Protein AF-A0A5R8P4Y9-F1 (afdb_monomer_lite)

Secondary structure (DSSP, 8-state):
--HHHHHHHHHHHHHHHHHHHHHHHHHHSSPPHHHHHHHHHS-HHHHHHHHHHHTT-SSHHHHHT-HHHHHHHHHHHHHHHHHHHHHHHSSPPHHHHHHHHH--HHHHHHHHHHHHH-SSHHHHH-

Radius of gyration: 21.17 Å; chains: 1; bounding box: 45×32×54 Å

Organism: NCBI:txid135487

Sequence (126 aa):
MTTAQRLMAKGYAEGLCEVLLEQLEIRFGELPSGVVAAARAADPAQQRVWARRAVWAWTLGDVFSWSGWDEGEMRGARSALTGLLKTRFGELPIEFESMVQAADSDQLRMWGRRILTESTIEDVFA

pLDDT: mean 86.56, std 9.09, range [45.69, 96.06]

Structure (mmCIF, N/CA/C/O backbone):
data_AF-A0A5R8P4Y9-F1
#
_entry.id   AF-A0A5R8P4Y9-F1
#
loop_
_atom_site.group_PDB
_atom_site.id
_atom_site.type_symbol
_atom_site.label_atom_id
_atom_site.label_alt_id
_atom_site.label_comp_id
_atom_site.label_asym_id
_atom_site.label_entity_id
_atom_site.label_seq_id
_atom_site.pdbx_PDB_ins_code
_atom_site.Cartn_x
_atom_site.Cartn_y
_atom_site.Cartn_z
_atom_site.occupancy
_atom_site.B_iso_or_equiv
_atom_site.auth_seq_id
_atom_site.auth_comp_id
_atom_site.auth_asym_id
_atom_site.auth_atom_id
_atom_site.pdbx_PDB_model_num
ATOM 1 N N . MET A 1 1 ? 26.344 18.540 -21.634 1.00 63.03 1 MET A N 1
ATOM 2 C CA . MET A 1 1 ? 25.629 17.399 -22.245 1.00 63.03 1 MET A CA 1
ATOM 3 C C . MET A 1 1 ? 24.998 17.868 -23.545 1.00 63.03 1 MET A C 1
ATOM 5 O O . MET A 1 1 ? 24.314 18.884 -23.523 1.00 63.03 1 MET A O 1
ATOM 9 N N . THR A 1 2 ? 25.280 17.206 -24.665 1.00 90.06 2 THR A N 1
ATOM 10 C CA . THR A 1 2 ? 24.783 17.593 -25.997 1.00 90.06 2 THR A CA 1
ATOM 11 C C . THR A 1 2 ? 23.375 17.039 -26.254 1.00 90.06 2 THR A C 1
ATOM 13 O O . THR A 1 2 ? 22.935 16.098 -25.591 1.00 90.06 2 THR A O 1
ATOM 16 N N . THR A 1 3 ? 22.650 17.596 -27.229 1.00 85.69 3 THR A N 1
ATOM 17 C CA . THR A 1 3 ? 21.310 17.119 -27.630 1.00 85.69 3 THR A CA 1
ATOM 18 C C . THR A 1 3 ? 21.312 15.636 -28.024 1.00 85.69 3 THR A C 1
ATOM 20 O O . THR A 1 3 ? 20.403 14.900 -27.651 1.00 85.69 3 THR A O 1
ATOM 23 N N . ALA A 1 4 ? 22.372 15.166 -28.690 1.00 82.19 4 ALA A N 1
ATOM 24 C CA . ALA A 1 4 ? 22.540 13.757 -29.047 1.00 82.19 4 ALA A CA 1
ATOM 25 C C . ALA A 1 4 ? 22.671 12.844 -27.811 1.00 82.19 4 ALA A C 1
ATOM 27 O O . ALA A 1 4 ? 22.043 11.790 -27.752 1.00 82.19 4 ALA A O 1
ATOM 28 N N . GLN A 1 5 ? 23.412 13.278 -26.783 1.00 82.19 5 GLN A N 1
ATOM 29 C CA . GLN A 1 5 ? 23.547 12.528 -25.527 1.00 82.19 5 GLN A CA 1
ATOM 30 C C . GLN A 1 5 ? 22.209 12.403 -24.781 1.00 82.19 5 GLN A C 1
ATOM 32 O O . GLN A 1 5 ? 21.928 11.356 -24.204 1.00 82.19 5 GLN A O 1
ATOM 37 N N . ARG A 1 6 ? 21.356 13.438 -24.832 1.00 77.44 6 ARG A N 1
ATOM 38 C CA . ARG A 1 6 ? 19.993 13.389 -24.268 1.00 77.44 6 ARG A CA 1
ATOM 39 C C . ARG A 1 6 ? 19.113 12.352 -24.964 1.00 77.44 6 ARG A C 1
ATOM 41 O O . ARG A 1 6 ? 18.427 11.595 -24.286 1.00 77.44 6 ARG A O 1
ATOM 48 N N . LEU A 1 7 ? 19.144 12.311 -26.295 1.00 78.62 7 LEU A N 1
ATOM 49 C CA . LEU A 1 7 ? 18.334 11.374 -27.079 1.00 78.62 7 LEU A CA 1
ATOM 50 C C . LEU A 1 7 ? 18.769 9.919 -26.866 1.00 78.62 7 LEU A C 1
ATOM 52 O O . LEU A 1 7 ? 17.919 9.058 -26.663 1.00 78.62 7 LEU A O 1
ATOM 56 N N . MET A 1 8 ? 20.078 9.651 -26.826 1.00 81.56 8 MET A N 1
ATOM 57 C CA . MET A 1 8 ? 20.598 8.307 -26.546 1.00 81.56 8 MET A CA 1
ATOM 58 C C . MET A 1 8 ? 20.245 7.827 -25.135 1.00 81.56 8 MET A C 1
ATOM 60 O O . MET A 1 8 ? 19.820 6.688 -24.965 1.00 81.56 8 MET A O 1
ATOM 64 N N . ALA A 1 9 ? 20.373 8.694 -24.126 1.00 76.75 9 ALA A N 1
ATOM 65 C CA . ALA A 1 9 ? 19.996 8.353 -22.755 1.00 76.75 9 ALA A CA 1
ATOM 66 C C . ALA A 1 9 ? 18.496 8.038 -22.630 1.00 76.75 9 ALA A C 1
ATOM 68 O O . ALA A 1 9 ? 18.119 7.120 -21.905 1.00 76.75 9 ALA A O 1
ATOM 69 N N . LYS A 1 10 ? 17.649 8.765 -23.371 1.00 80.44 10 LYS A N 1
ATOM 70 C CA . LYS A 1 10 ? 16.205 8.529 -23.412 1.00 80.44 10 LYS A CA 1
ATOM 71 C C . LYS A 1 10 ? 15.860 7.186 -24.064 1.00 80.44 10 LYS A C 1
ATOM 73 O O . LYS A 1 10 ? 15.162 6.394 -23.444 1.00 80.44 10 LYS A O 1
ATOM 78 N N . GLY A 1 11 ? 16.409 6.897 -25.246 1.00 83.94 11 GLY A N 1
ATOM 79 C CA . GLY A 1 11 ? 16.177 5.612 -25.919 1.00 83.94 11 GLY A CA 1
ATOM 80 C C . GLY A 1 11 ? 16.688 4.417 -25.107 1.00 83.94 11 GLY A C 1
ATOM 81 O O . GLY A 1 11 ? 16.073 3.356 -25.095 1.00 83.94 11 GLY A O 1
ATOM 82 N N . TYR A 1 12 ? 17.775 4.610 -24.355 1.00 82.94 12 TYR A N 1
ATOM 83 C CA . TYR A 1 12 ? 18.277 3.603 -23.427 1.00 82.94 12 TYR A CA 1
ATOM 84 C C . TYR A 1 12 ? 17.307 3.320 -22.264 1.00 82.94 12 TYR A C 1
ATOM 86 O O . TYR A 1 12 ? 17.087 2.161 -21.918 1.00 82.94 12 TYR A O 1
ATOM 94 N N . ALA A 1 13 ? 16.722 4.366 -21.670 1.00 80.31 13 ALA A N 1
ATOM 95 C CA . ALA A 1 13 ? 15.728 4.240 -20.603 1.00 80.31 13 ALA A CA 1
ATOM 96 C C . ALA A 1 13 ? 14.424 3.587 -21.089 1.00 80.31 13 ALA A C 1
ATOM 98 O O . ALA A 1 13 ? 13.867 2.736 -20.401 1.00 80.31 13 ALA A O 1
ATOM 99 N N . GLU A 1 14 ? 13.953 3.959 -22.281 1.00 87.31 14 GLU A N 1
ATOM 100 C CA . GLU A 1 14 ? 12.743 3.389 -22.884 1.00 87.31 14 GLU A CA 1
ATOM 101 C C . GLU A 1 14 ? 12.923 1.892 -23.171 1.00 87.31 14 GLU A C 1
ATOM 103 O O . GLU A 1 14 ? 12.107 1.089 -22.723 1.00 87.31 14 GLU A O 1
ATOM 108 N N . GLY A 1 15 ? 14.038 1.497 -23.798 1.00 88.75 15 GLY A N 1
ATOM 109 C CA . GLY A 1 15 ? 14.307 0.085 -24.089 1.00 88.75 15 GLY A CA 1
ATOM 110 C C . GLY A 1 15 ? 14.463 -0.781 -22.834 1.00 88.75 15 GLY A C 1
ATOM 111 O O . GLY A 1 15 ? 13.996 -1.916 -22.800 1.00 88.75 15 GLY A O 1
ATOM 112 N N . LEU A 1 16 ? 15.077 -0.256 -21.768 1.00 90.00 16 LEU A N 1
ATOM 113 C CA . LEU A 1 16 ? 15.137 -0.966 -20.485 1.00 90.00 16 LEU A CA 1
ATOM 114 C C . LEU A 1 16 ? 13.760 -1.118 -19.832 1.00 90.00 16 LEU A C 1
ATOM 116 O O . LEU A 1 16 ? 13.485 -2.162 -19.241 1.00 90.00 16 LEU A O 1
ATOM 120 N N . CYS A 1 17 ? 12.920 -0.085 -19.913 1.00 91.81 17 CYS A N 1
ATOM 121 C CA . CYS A 1 17 ? 11.569 -0.109 -19.367 1.00 91.81 17 CYS A CA 1
ATOM 122 C C . CYS A 1 17 ? 10.707 -1.166 -20.065 1.00 91.81 17 CYS A C 1
ATOM 124 O O . CYS A 1 17 ? 10.050 -1.952 -19.386 1.00 91.81 17 CYS A O 1
ATOM 126 N N . GLU A 1 18 ? 10.749 -1.220 -21.399 1.00 94.44 18 GLU A N 1
ATOM 127 C CA . GLU A 1 18 ? 10.006 -2.214 -22.181 1.00 94.44 18 GLU A CA 1
ATOM 128 C C . GLU A 1 18 ? 10.427 -3.641 -21.826 1.00 94.44 18 GLU A C 1
ATOM 130 O O . GLU A 1 18 ? 9.577 -4.455 -21.474 1.00 94.44 18 GLU A O 1
ATOM 135 N N . VAL A 1 19 ? 11.735 -3.917 -21.807 1.00 94.44 19 VAL A N 1
ATOM 136 C CA . VAL A 1 19 ? 12.256 -5.248 -21.454 1.00 94.44 19 VAL A CA 1
ATOM 137 C C . VAL A 1 19 ? 11.884 -5.638 -20.024 1.00 94.44 19 VAL A C 1
ATOM 139 O O . VAL A 1 19 ? 11.562 -6.795 -19.760 1.00 94.44 19 VAL A O 1
ATOM 142 N N . LEU A 1 20 ? 11.920 -4.691 -19.082 1.00 94.25 20 LEU A N 1
ATOM 143 C CA . LEU A 1 20 ? 11.483 -4.950 -17.713 1.00 94.25 20 LEU A CA 1
ATOM 144 C C . LEU A 1 20 ? 9.994 -5.315 -17.669 1.00 94.25 20 LEU A C 1
ATOM 146 O O . LEU A 1 20 ? 9.640 -6.292 -17.019 1.00 94.25 20 LEU A O 1
ATOM 150 N N . LEU A 1 21 ? 9.129 -4.549 -18.337 1.00 95.25 21 LEU A N 1
ATOM 151 C CA . LEU A 1 21 ? 7.688 -4.810 -18.345 1.00 95.25 21 LEU A CA 1
ATOM 152 C C . LEU A 1 21 ? 7.365 -6.171 -18.958 1.00 95.25 21 LEU A C 1
ATOM 154 O O . LEU A 1 21 ? 6.615 -6.932 -18.356 1.00 95.25 21 LEU A O 1
ATOM 158 N N . GLU A 1 22 ? 7.996 -6.511 -20.079 1.00 95.38 22 GLU A N 1
ATOM 159 C CA . GLU A 1 22 ? 7.832 -7.815 -20.721 1.00 95.38 22 GLU A CA 1
ATOM 160 C C . GLU A 1 22 ? 8.250 -8.961 -19.783 1.00 95.38 22 GLU A C 1
ATOM 162 O O . GLU A 1 22 ? 7.511 -9.927 -19.600 1.00 95.38 22 GLU A O 1
ATOM 167 N N . GLN A 1 23 ? 9.398 -8.840 -19.105 1.00 94.75 23 GLN A N 1
ATOM 168 C CA . GLN A 1 23 ? 9.847 -9.844 -18.130 1.00 94.75 23 GLN A CA 1
ATOM 169 C C . GLN A 1 23 ? 8.865 -10.026 -16.970 1.00 94.75 23 GLN A C 1
ATOM 171 O O . GLN A 1 23 ? 8.648 -11.149 -16.508 1.00 94.75 23 GLN A O 1
ATOM 176 N N . LEU A 1 24 ? 8.297 -8.927 -16.473 1.00 94.12 24 LEU A N 1
ATOM 177 C CA . LEU A 1 24 ? 7.325 -8.973 -15.387 1.00 94.12 24 LEU A CA 1
ATOM 178 C C . LEU A 1 24 ? 6.011 -9.597 -15.847 1.00 94.12 24 LEU A C 1
ATOM 180 O O . LEU A 1 24 ? 5.456 -10.407 -15.112 1.00 94.12 24 LEU A O 1
ATOM 184 N N . GLU A 1 25 ? 5.542 -9.274 -17.049 1.00 94.88 25 GLU A N 1
ATOM 185 C CA . GLU A 1 25 ? 4.314 -9.839 -17.608 1.00 94.88 25 GLU A CA 1
ATOM 186 C C . GLU A 1 25 ? 4.448 -11.349 -17.844 1.00 94.88 25 GLU A C 1
ATOM 188 O O . GLU A 1 25 ? 3.579 -12.123 -17.446 1.00 94.88 25 GLU A O 1
ATOM 193 N N . ILE A 1 26 ? 5.592 -11.798 -18.373 1.00 94.75 26 ILE A N 1
ATOM 194 C CA . ILE A 1 26 ? 5.898 -13.228 -18.541 1.00 94.75 26 ILE A CA 1
ATOM 1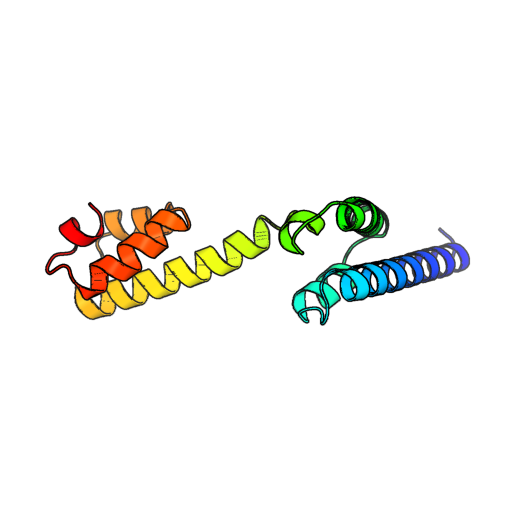95 C C . ILE A 1 26 ? 5.848 -13.972 -17.202 1.00 94.75 26 ILE A C 1
ATOM 197 O O . ILE A 1 26 ? 5.405 -15.119 -17.139 1.00 94.75 26 ILE A O 1
ATOM 201 N N . ARG A 1 27 ? 6.335 -13.347 -16.126 1.00 92.06 27 ARG A N 1
ATOM 202 C CA . ARG A 1 27 ? 6.480 -14.013 -14.828 1.00 92.06 27 ARG A CA 1
ATOM 203 C C . ARG A 1 27 ? 5.232 -13.939 -13.954 1.00 92.06 27 ARG A C 1
ATOM 205 O O . ARG A 1 27 ? 4.953 -14.890 -13.227 1.00 92.06 27 ARG A O 1
ATOM 212 N N . PHE A 1 28 ? 4.532 -12.813 -13.977 1.00 88.75 28 PHE A N 1
ATOM 213 C CA . PHE A 1 28 ? 3.463 -12.493 -13.031 1.00 88.75 28 PHE A CA 1
ATOM 214 C C . PHE A 1 28 ? 2.092 -12.332 -13.702 1.00 88.75 28 PHE A C 1
ATOM 216 O O . PHE A 1 28 ? 1.096 -12.198 -12.994 1.00 88.75 28 PHE A O 1
ATOM 223 N N . GLY A 1 29 ? 2.021 -12.397 -15.036 1.00 89.38 29 GLY A N 1
ATOM 224 C CA . GLY A 1 29 ? 0.797 -12.190 -15.803 1.00 89.38 29 GLY A CA 1
ATOM 225 C C . GLY A 1 29 ? 0.463 -10.710 -15.982 1.00 89.38 29 GLY A C 1
ATOM 226 O O . GLY A 1 29 ? 1.346 -9.854 -15.965 1.00 89.38 29 GLY A O 1
ATOM 227 N N . GLU A 1 30 ? -0.823 -10.408 -16.163 1.00 89.00 30 GLU A N 1
ATOM 228 C CA . GLU A 1 30 ? -1.298 -9.041 -16.397 1.00 89.00 30 GLU A CA 1
ATOM 229 C C . GLU A 1 30 ? -0.828 -8.085 -15.287 1.00 89.00 30 GLU A C 1
ATOM 231 O O . GLU A 1 30 ? -1.075 -8.299 -14.096 1.00 89.00 30 GLU A O 1
ATOM 236 N N . LEU A 1 31 ? -0.124 -7.021 -15.681 1.00 85.50 31 LEU A N 1
ATOM 237 C CA . LEU A 1 31 ? 0.499 -6.100 -14.737 1.00 85.50 31 LEU A CA 1
ATOM 238 C C . LEU A 1 31 ? -0.485 -5.012 -14.284 1.00 85.50 31 LEU A C 1
ATOM 240 O O . LEU A 1 31 ? -1.031 -4.292 -15.125 1.00 85.50 31 LEU A O 1
ATOM 244 N N . PRO A 1 32 ? -0.643 -4.786 -12.965 1.00 84.88 32 PRO A N 1
ATOM 245 C CA . PRO A 1 32 ? -1.382 -3.639 -12.452 1.00 84.88 32 PRO A CA 1
ATOM 246 C C . PRO A 1 32 ? -0.881 -2.318 -13.048 1.00 84.88 32 PRO A C 1
ATOM 248 O O . PRO A 1 32 ? 0.324 -2.082 -13.157 1.00 84.88 32 PRO A O 1
ATOM 251 N N . SER A 1 33 ? -1.792 -1.392 -13.348 1.00 80.31 33 SER A N 1
ATOM 252 C CA . SER A 1 33 ? -1.448 -0.089 -13.943 1.00 80.31 33 SER A CA 1
ATOM 253 C C . SER A 1 33 ? -0.422 0.707 -13.119 1.00 80.31 33 SER A C 1
ATOM 255 O O . SER A 1 33 ? 0.426 1.398 -13.685 1.00 80.31 33 SER A O 1
ATOM 257 N N . GLY A 1 34 ? -0.435 0.558 -11.788 1.00 79.38 34 GLY A N 1
ATOM 258 C CA . GLY A 1 34 ? 0.558 1.150 -10.886 1.00 79.38 34 GLY A CA 1
ATOM 259 C C . GLY A 1 34 ? 1.978 0.599 -11.072 1.00 79.38 34 GLY A C 1
ATOM 260 O O . GLY A 1 34 ? 2.937 1.362 -10.977 1.00 79.38 34 GLY A O 1
ATOM 261 N N . VAL A 1 35 ? 2.123 -0.689 -11.410 1.00 85.44 35 VAL A N 1
ATOM 262 C CA . VAL A 1 35 ? 3.416 -1.304 -11.770 1.00 85.44 35 VAL A CA 1
ATOM 263 C C . VAL A 1 35 ? 3.951 -0.671 -13.050 1.00 85.44 35 VAL A C 1
ATOM 265 O O . VAL A 1 35 ? 5.106 -0.250 -13.104 1.00 85.44 35 VAL A O 1
ATOM 268 N N . VAL A 1 36 ? 3.092 -0.556 -14.067 1.00 86.31 36 VAL A N 1
ATOM 269 C CA . VAL A 1 36 ? 3.458 0.010 -15.372 1.00 86.31 36 VAL A CA 1
ATOM 270 C C . VAL A 1 36 ? 3.881 1.471 -15.233 1.00 86.31 36 VAL A C 1
ATOM 272 O O . VAL A 1 36 ? 4.910 1.881 -15.774 1.00 86.31 36 VAL A O 1
ATOM 275 N N . ALA A 1 37 ? 3.122 2.256 -14.466 1.00 83.44 37 ALA A N 1
ATOM 276 C CA . ALA A 1 37 ? 3.458 3.645 -14.177 1.00 83.44 37 ALA A CA 1
ATOM 277 C C . ALA A 1 37 ? 4.797 3.767 -13.429 1.00 83.44 37 ALA A C 1
ATOM 279 O O . ALA A 1 37 ? 5.629 4.595 -13.801 1.00 83.44 37 ALA A O 1
ATOM 280 N N . ALA A 1 38 ? 5.041 2.914 -12.428 1.00 84.31 38 ALA A N 1
ATOM 281 C CA . ALA A 1 38 ? 6.287 2.914 -11.665 1.00 84.31 38 ALA A CA 1
ATOM 282 C C . ALA A 1 38 ? 7.507 2.560 -12.533 1.00 84.31 38 ALA A C 1
ATOM 284 O O . ALA A 1 38 ? 8.524 3.248 -12.468 1.00 84.31 38 ALA A O 1
ATOM 285 N N . ALA A 1 39 ? 7.400 1.540 -13.389 1.00 89.56 39 ALA A N 1
ATOM 286 C CA . ALA A 1 39 ? 8.466 1.142 -14.310 1.00 89.56 39 ALA A CA 1
ATOM 287 C C . ALA A 1 39 ? 8.852 2.265 -15.285 1.00 89.56 39 ALA A C 1
ATOM 289 O O . ALA A 1 39 ? 10.039 2.482 -15.541 1.00 89.56 39 ALA A O 1
ATOM 290 N N . ARG A 1 40 ? 7.858 2.999 -15.804 1.00 89.75 40 ARG A N 1
ATOM 291 C CA . ARG A 1 40 ? 8.063 4.123 -16.734 1.00 89.75 40 ARG A CA 1
ATOM 292 C C . ARG A 1 40 ? 8.634 5.369 -16.062 1.00 89.75 40 ARG A C 1
ATOM 294 O O . ARG A 1 40 ? 9.348 6.125 -16.712 1.00 89.75 40 ARG A O 1
ATOM 301 N N . ALA A 1 41 ? 8.310 5.593 -14.789 1.00 86.56 41 ALA A N 1
ATOM 302 C CA . ALA A 1 41 ? 8.797 6.739 -14.021 1.00 86.56 41 ALA A CA 1
ATOM 303 C C . ALA A 1 41 ? 10.208 6.533 -13.441 1.00 86.56 41 ALA A C 1
ATOM 305 O O . ALA A 1 41 ? 10.889 7.509 -13.130 1.00 86.56 41 ALA A O 1
ATOM 306 N N . ALA A 1 42 ? 10.635 5.281 -13.274 1.00 85.94 42 ALA A N 1
ATOM 307 C CA . ALA A 1 42 ? 11.923 4.941 -12.689 1.00 85.94 42 ALA A CA 1
ATOM 308 C C . ALA A 1 42 ? 13.105 5.289 -13.600 1.00 85.94 42 ALA A C 1
ATOM 310 O O . ALA A 1 42 ? 13.026 5.199 -14.826 1.00 85.94 42 ALA A O 1
ATOM 311 N N . ASP A 1 43 ? 14.237 5.629 -12.986 1.00 86.62 43 ASP A N 1
ATOM 312 C CA . ASP A 1 43 ? 15.480 5.825 -13.722 1.00 86.62 43 ASP A CA 1
ATOM 313 C C . ASP A 1 43 ? 16.083 4.482 -14.208 1.00 86.62 43 ASP A C 1
ATOM 315 O O . ASP A 1 43 ? 15.770 3.411 -13.670 1.00 86.62 43 ASP A O 1
ATOM 319 N N . PRO A 1 44 ? 16.991 4.504 -15.204 1.00 88.31 44 PRO A N 1
ATOM 320 C CA . PRO A 1 44 ? 17.610 3.292 -15.746 1.00 88.31 44 PRO A CA 1
ATOM 321 C C . PRO A 1 44 ? 18.333 2.403 -14.725 1.00 88.31 44 PRO A C 1
ATOM 323 O O . PRO A 1 44 ? 18.404 1.184 -14.901 1.00 88.31 44 PRO A O 1
ATOM 326 N N . ALA A 1 45 ? 18.924 2.975 -13.673 1.00 86.56 45 ALA A N 1
ATOM 327 C CA . ALA A 1 45 ? 19.624 2.195 -12.658 1.00 86.56 45 ALA A CA 1
ATOM 328 C C . ALA A 1 45 ? 18.622 1.430 -11.788 1.00 86.56 45 ALA A C 1
ATOM 330 O O . ALA A 1 45 ? 18.821 0.239 -11.530 1.00 86.56 45 ALA A O 1
ATOM 331 N N . GLN A 1 46 ? 17.523 2.084 -11.411 1.00 86.88 46 GLN A N 1
ATOM 332 C CA . GLN A 1 46 ? 16.421 1.470 -10.681 1.00 86.88 46 GLN A CA 1
ATOM 333 C C . GLN A 1 46 ? 15.738 0.366 -11.506 1.00 86.88 46 GLN A C 1
ATOM 335 O O . GLN A 1 46 ? 15.576 -0.751 -11.010 1.00 86.88 46 GLN A O 1
ATOM 340 N N . GLN A 1 47 ? 15.464 0.610 -12.792 1.00 92.31 47 GLN A N 1
ATOM 341 C CA . GLN A 1 47 ? 14.923 -0.403 -13.712 1.00 92.31 47 GLN A CA 1
ATOM 342 C C . GLN A 1 47 ? 15.820 -1.650 -13.794 1.00 92.31 47 GLN A C 1
ATOM 344 O O . GLN A 1 47 ? 15.339 -2.779 -13.704 1.00 92.31 47 GLN A O 1
ATOM 349 N N . ARG A 1 48 ? 17.147 -1.472 -13.890 1.00 90.00 48 ARG A N 1
ATOM 350 C CA . ARG A 1 48 ? 18.107 -2.592 -13.901 1.00 90.00 48 ARG A CA 1
ATOM 351 C C . ARG A 1 48 ? 18.119 -3.385 -12.591 1.00 90.00 48 ARG A C 1
ATOM 353 O O . ARG A 1 48 ? 18.372 -4.589 -12.616 1.00 90.00 48 ARG A O 1
ATOM 360 N N . VAL A 1 49 ? 17.918 -2.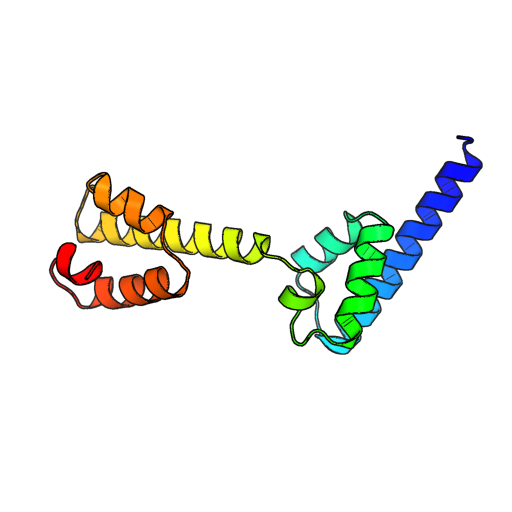732 -11.445 1.00 89.81 49 VAL A N 1
ATOM 361 C CA . VAL A 1 49 ? 17.805 -3.424 -10.148 1.00 89.81 49 VAL A CA 1
ATOM 362 C C . VAL A 1 49 ? 16.560 -4.304 -10.136 1.00 89.81 49 VAL A C 1
ATOM 364 O O . VAL A 1 49 ? 16.659 -5.478 -9.781 1.00 89.81 49 VAL A O 1
ATOM 367 N N . TRP A 1 50 ? 15.423 -3.765 -10.571 1.00 93.50 50 TRP A N 1
ATOM 368 C CA . TRP A 1 50 ? 14.168 -4.508 -10.657 1.00 93.50 50 TRP A CA 1
ATOM 369 C C . TRP A 1 50 ? 14.257 -5.680 -11.635 1.00 93.50 50 TRP A C 1
ATOM 371 O O . TRP A 1 50 ? 13.904 -6.792 -11.257 1.00 93.50 50 TRP A O 1
ATOM 381 N N . ALA A 1 51 ? 14.853 -5.493 -12.817 1.00 91.31 51 ALA A N 1
ATOM 382 C CA . ALA A 1 51 ? 15.063 -6.575 -13.785 1.00 91.31 51 ALA A CA 1
ATOM 383 C C . ALA A 1 51 ? 15.875 -7.739 -13.189 1.00 91.31 51 ALA A C 1
ATOM 385 O O . ALA A 1 51 ? 15.519 -8.905 -13.336 1.00 91.31 51 ALA A O 1
ATOM 386 N N . ARG A 1 52 ? 16.940 -7.441 -12.430 1.00 90.75 52 ARG A N 1
ATOM 387 C CA . ARG A 1 52 ? 17.720 -8.484 -11.740 1.00 90.75 52 ARG A CA 1
ATOM 388 C C . ARG A 1 52 ? 16.935 -9.188 -10.637 1.00 90.75 52 ARG A C 1
ATOM 390 O O . ARG A 1 52 ? 17.170 -10.370 -10.410 1.00 90.75 52 ARG A O 1
ATOM 397 N N . ARG A 1 53 ? 16.048 -8.482 -9.930 1.00 90.94 53 ARG A N 1
ATOM 398 C CA . ARG A 1 53 ? 15.218 -9.069 -8.865 1.00 90.94 53 ARG A CA 1
ATOM 399 C C . ARG A 1 53 ? 14.093 -9.928 -9.425 1.00 90.94 53 ARG A C 1
ATOM 401 O O . ARG A 1 53 ? 13.832 -10.983 -8.862 1.00 90.94 53 ARG A O 1
ATOM 408 N N . ALA A 1 54 ? 13.497 -9.531 -10.548 1.00 90.75 54 ALA A N 1
ATOM 409 C CA . ALA A 1 54 ? 12.416 -10.256 -11.215 1.00 90.75 54 ALA A CA 1
ATOM 410 C C . ALA A 1 54 ? 12.751 -11.727 -11.487 1.00 90.75 54 ALA A C 1
ATOM 412 O O . ALA A 1 54 ? 11.868 -12.570 -11.420 1.00 90.75 54 ALA A O 1
ATOM 413 N N . VAL A 1 55 ? 14.023 -12.067 -11.702 1.00 89.00 55 VAL A N 1
ATOM 414 C CA . VAL A 1 55 ? 14.454 -13.455 -11.931 1.00 89.00 55 VAL A CA 1
ATOM 415 C C . VAL A 1 55 ? 14.154 -14.375 -10.735 1.00 89.00 55 VAL A C 1
ATOM 417 O O . VAL A 1 55 ? 13.796 -15.539 -10.930 1.00 89.00 55 VAL A O 1
ATOM 420 N N . TRP A 1 56 ? 14.254 -13.861 -9.506 1.00 86.75 56 TRP A N 1
ATOM 421 C CA . TRP A 1 56 ? 14.142 -14.644 -8.263 1.00 86.75 56 TRP A CA 1
ATOM 422 C C . TRP A 1 56 ? 13.051 -14.142 -7.309 1.00 86.75 56 TRP A C 1
ATOM 424 O O . TRP A 1 56 ? 12.893 -14.686 -6.227 1.00 86.75 56 TRP A O 1
ATOM 434 N N . ALA A 1 57 ? 12.314 -13.097 -7.667 1.00 84.50 57 ALA A N 1
ATOM 435 C CA . ALA A 1 57 ? 11.217 -12.566 -6.867 1.00 84.50 57 ALA A CA 1
ATOM 436 C C . ALA A 1 57 ? 9.958 -13.421 -7.044 1.00 84.50 57 ALA A C 1
ATOM 438 O O . ALA A 1 57 ? 9.633 -13.820 -8.172 1.00 84.50 57 ALA A O 1
ATOM 439 N N . TRP A 1 58 ? 9.274 -13.757 -5.947 1.00 82.00 58 TRP A N 1
ATOM 440 C CA . TRP A 1 58 ? 8.039 -14.556 -6.000 1.00 82.00 58 TRP A CA 1
ATOM 441 C C . TRP A 1 58 ? 6.815 -13.666 -6.196 1.00 82.00 58 TRP A C 1
ATOM 443 O O . TRP A 1 58 ? 5.805 -14.125 -6.722 1.00 82.00 58 TRP A O 1
ATOM 453 N N . THR A 1 59 ? 6.924 -12.385 -5.843 1.00 84.88 59 THR A N 1
ATOM 454 C CA . THR A 1 59 ? 5.872 -11.387 -6.027 1.00 84.88 59 THR A CA 1
ATOM 455 C C . THR A 1 59 ? 6.410 -10.115 -6.683 1.00 84.88 59 THR A C 1
ATOM 457 O O . THR A 1 59 ? 7.608 -9.827 -6.642 1.00 84.88 59 THR A O 1
ATOM 460 N N . LEU A 1 60 ? 5.511 -9.302 -7.247 1.00 84.00 60 LEU A N 1
ATOM 461 C CA . LEU A 1 60 ? 5.852 -7.950 -7.700 1.00 84.00 60 LEU A CA 1
ATOM 462 C C . LEU A 1 60 ? 6.376 -7.091 -6.532 1.00 84.00 60 LEU A C 1
ATOM 464 O O . LEU A 1 60 ? 7.339 -6.350 -6.709 1.00 84.00 60 LEU A O 1
ATOM 468 N N . GLY A 1 61 ? 5.833 -7.246 -5.319 1.00 80.81 61 GLY A N 1
ATOM 469 C CA . GLY A 1 61 ? 6.323 -6.546 -4.123 1.00 80.81 61 GLY A CA 1
ATOM 470 C C . GLY A 1 61 ? 7.820 -6.770 -3.870 1.00 80.81 61 GLY A C 1
ATOM 471 O O . GLY A 1 61 ? 8.564 -5.803 -3.678 1.00 80.81 61 GLY A O 1
ATOM 472 N N . ASP A 1 62 ? 8.283 -8.017 -3.993 1.00 80.94 62 ASP A N 1
ATOM 473 C CA . ASP A 1 62 ? 9.698 -8.384 -3.833 1.00 80.94 62 ASP A CA 1
ATOM 474 C C . ASP A 1 62 ? 10.593 -7.762 -4.918 1.00 80.94 62 ASP A C 1
ATOM 476 O O . ASP A 1 62 ? 11.721 -7.338 -4.647 1.00 80.94 62 ASP A O 1
ATOM 480 N N . VAL A 1 63 ? 10.096 -7.672 -6.161 1.00 85.75 63 VAL A N 1
ATOM 481 C CA . VAL A 1 63 ? 10.823 -7.038 -7.276 1.00 85.75 63 VAL A CA 1
ATOM 482 C C . VAL A 1 63 ? 11.086 -5.579 -6.961 1.00 85.75 63 VAL A C 1
ATOM 484 O O . VAL A 1 63 ? 12.231 -5.103 -6.988 1.00 85.75 63 VAL A O 1
ATOM 487 N N . PHE A 1 64 ? 10.007 -4.863 -6.674 1.00 84.56 64 PHE A N 1
ATOM 488 C CA . PHE A 1 64 ? 10.065 -3.426 -6.545 1.00 84.56 64 PHE A CA 1
ATOM 489 C C . PHE A 1 64 ? 10.579 -2.982 -5.175 1.00 84.56 64 PHE A C 1
ATOM 491 O O . PHE A 1 64 ? 10.941 -1.814 -5.020 1.00 84.56 64 PHE A O 1
ATOM 498 N N . SER A 1 65 ? 10.701 -3.912 -4.215 1.00 70.94 65 SER A N 1
ATOM 499 C CA . SER A 1 65 ? 10.992 -3.610 -2.811 1.00 70.94 65 SER A CA 1
ATOM 500 C C . SER A 1 65 ? 10.047 -2.522 -2.304 1.00 70.94 65 SER A C 1
ATOM 502 O O . SER A 1 65 ? 10.471 -1.571 -1.643 1.00 70.94 65 SER A O 1
ATOM 504 N N . TRP A 1 66 ? 8.775 -2.629 -2.698 1.00 60.88 66 TRP A N 1
ATOM 505 C CA . TRP A 1 66 ? 7.734 -1.668 -2.379 1.00 60.88 66 TRP A CA 1
ATOM 506 C C . TRP A 1 66 ? 7.323 -1.781 -0.908 1.00 60.88 66 TRP A C 1
ATOM 508 O O . TRP A 1 66 ? 6.199 -2.147 -0.605 1.00 60.88 66 TRP A O 1
ATOM 518 N N . SER A 1 67 ? 8.169 -1.325 0.010 1.00 53.53 67 SER A N 1
ATOM 519 C CA . SER A 1 67 ? 7.695 -0.920 1.341 1.00 53.53 67 SER A CA 1
ATOM 520 C C . SER A 1 67 ? 6.670 0.232 1.264 1.00 53.53 67 SER A C 1
ATOM 522 O O . SER A 1 67 ? 5.967 0.519 2.224 1.00 53.53 67 SER A O 1
ATOM 524 N N . GLY A 1 68 ? 6.554 0.900 0.106 1.00 48.19 68 GLY A N 1
ATOM 525 C CA . GLY A 1 68 ? 5.577 1.961 -0.156 1.00 48.19 68 GLY A CA 1
ATOM 526 C C . GLY A 1 68 ? 4.193 1.503 -0.640 1.00 48.19 68 GLY A C 1
ATOM 527 O O . GLY A 1 68 ? 3.244 2.267 -0.480 1.00 48.19 68 GLY A O 1
ATOM 528 N N . TRP A 1 69 ? 4.048 0.297 -1.214 1.00 45.69 69 TRP A N 1
ATOM 529 C CA . TRP A 1 69 ? 2.710 -0.265 -1.482 1.00 45.69 69 TRP A CA 1
ATOM 530 C C . TRP A 1 69 ? 2.066 -0.748 -0.183 1.00 45.69 69 TRP A C 1
ATOM 532 O O . TRP A 1 69 ? 0.884 -0.480 0.025 1.00 45.69 69 TRP A O 1
ATOM 542 N N . ASP A 1 70 ? 2.872 -1.302 0.727 1.00 60.88 70 ASP A N 1
ATOM 543 C CA . ASP A 1 70 ? 2.452 -1.601 2.095 1.00 60.88 70 ASP A CA 1
ATOM 544 C C . ASP A 1 70 ? 1.969 -0.335 2.811 1.00 60.88 70 ASP A C 1
ATOM 546 O O . ASP A 1 70 ? 0.895 -0.346 3.385 1.00 60.88 70 ASP A O 1
ATOM 550 N N . GLU A 1 71 ? 2.662 0.805 2.711 1.00 66.50 71 GLU A N 1
ATOM 551 C CA . GLU A 1 71 ? 2.203 2.042 3.368 1.00 66.50 71 GLU A CA 1
ATOM 552 C C . GLU A 1 71 ? 0.908 2.609 2.754 1.00 66.50 71 GLU A C 1
ATOM 554 O O . GLU A 1 71 ? 0.101 3.215 3.455 1.00 66.50 71 GLU A O 1
ATOM 559 N N . GLY A 1 72 ? 0.673 2.425 1.451 1.00 73.94 72 GLY A N 1
ATOM 560 C CA . GLY A 1 72 ? -0.593 2.801 0.815 1.00 73.94 72 GLY A CA 1
ATOM 561 C C . GLY A 1 72 ? -1.760 1.940 1.302 1.00 73.94 72 GLY A C 1
ATOM 562 O O . GLY A 1 72 ? -2.808 2.470 1.682 1.00 73.94 72 GLY A O 1
ATOM 563 N N . GLU A 1 73 ? -1.556 0.624 1.345 1.00 75.56 73 GLU A N 1
ATOM 564 C CA . GLU A 1 73 ? -2.523 -0.337 1.875 1.00 75.56 73 GLU A CA 1
ATOM 565 C C . GLU A 1 73 ? -2.748 -0.134 3.376 1.00 75.56 73 GLU A C 1
ATOM 567 O O . GLU A 1 73 ? -3.891 -0.054 3.818 1.00 75.56 73 GLU A O 1
ATOM 572 N N . MET A 1 74 ? -1.683 0.053 4.154 1.00 80.75 74 MET A N 1
ATOM 573 C CA . MET A 1 74 ? -1.738 0.328 5.587 1.00 80.75 74 MET A CA 1
ATOM 574 C C . MET A 1 74 ? -2.422 1.659 5.870 1.00 80.75 74 MET A C 1
ATOM 576 O O . MET A 1 74 ? -3.278 1.715 6.744 1.00 80.75 74 MET A O 1
ATOM 580 N N . ARG A 1 75 ? -2.143 2.727 5.116 1.00 84.12 75 ARG A N 1
ATOM 581 C CA . ARG A 1 75 ? -2.877 3.997 5.245 1.00 84.12 75 ARG A CA 1
ATOM 582 C C . ARG A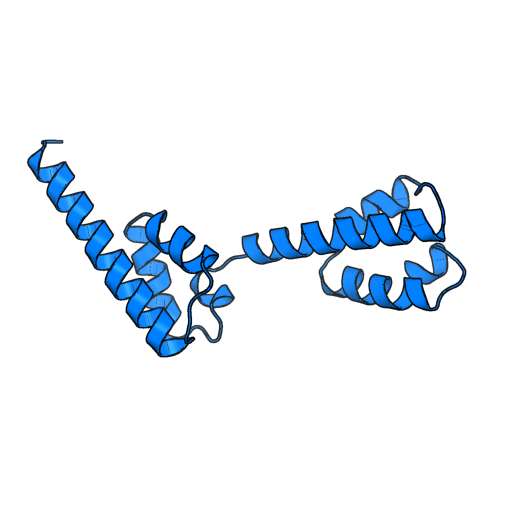 1 75 ? -4.362 3.818 4.943 1.00 84.12 75 ARG A C 1
ATOM 584 O O . ARG A 1 75 ? -5.194 4.368 5.663 1.00 84.12 75 ARG A O 1
ATOM 591 N N . GLY A 1 76 ? -4.695 3.036 3.916 1.00 86.56 76 GLY A N 1
ATOM 592 C CA . GLY A 1 76 ? -6.075 2.670 3.599 1.00 86.56 76 GLY A CA 1
ATOM 593 C C . GLY A 1 76 ? -6.741 1.888 4.732 1.00 86.56 76 GLY A C 1
ATOM 594 O O . GLY A 1 76 ? -7.824 2.257 5.179 1.00 86.56 76 GLY A O 1
ATOM 595 N N . ALA A 1 77 ? -6.067 0.863 5.252 1.00 86.50 77 ALA A N 1
ATOM 596 C CA . ALA A 1 77 ? -6.536 0.029 6.352 1.00 86.50 77 ALA A CA 1
ATOM 597 C C . ALA A 1 77 ? -6.702 0.827 7.655 1.00 86.50 77 ALA A C 1
ATOM 599 O O . ALA A 1 77 ? -7.731 0.697 8.314 1.00 86.50 77 ALA A O 1
ATOM 600 N N . ARG A 1 78 ? -5.753 1.713 7.986 1.00 92.19 78 ARG A N 1
ATOM 601 C CA . ARG A 1 78 ? -5.838 2.661 9.109 1.00 92.19 78 ARG A CA 1
ATOM 602 C C . ARG A 1 78 ? -7.050 3.568 8.955 1.00 92.19 78 ARG A C 1
ATOM 604 O O . ARG A 1 78 ? -7.864 3.652 9.865 1.00 92.19 78 ARG A O 1
ATOM 611 N N . SER A 1 79 ? -7.211 4.197 7.789 1.00 92.62 79 SER A N 1
ATOM 612 C CA . SER A 1 79 ? -8.335 5.101 7.522 1.00 92.62 79 SER A CA 1
ATOM 613 C C . SER A 1 79 ? -9.687 4.383 7.600 1.00 92.62 79 SER A C 1
ATOM 615 O O . SER A 1 79 ? -10.617 4.902 8.218 1.00 92.62 79 SER A O 1
ATOM 617 N N . ALA A 1 80 ? -9.784 3.171 7.047 1.00 92.88 80 ALA A N 1
ATOM 618 C CA . ALA A 1 80 ? -10.986 2.349 7.119 1.00 92.88 80 ALA A CA 1
ATOM 619 C C . ALA A 1 80 ? -11.307 1.933 8.562 1.00 92.88 80 ALA A C 1
ATOM 621 O O . ALA A 1 80 ? -12.445 2.091 9.005 1.00 92.88 80 ALA A O 1
ATOM 622 N N . LEU A 1 81 ? -10.309 1.456 9.313 1.00 93.88 81 LEU A N 1
ATOM 623 C CA . LEU A 1 81 ? -10.486 1.056 10.706 1.00 93.88 81 LEU A CA 1
ATOM 624 C C . LEU A 1 81 ? -10.893 2.245 11.582 1.00 93.88 81 LEU A C 1
ATOM 626 O O . LEU A 1 81 ? -11.838 2.120 12.355 1.00 93.88 81 LEU A O 1
ATOM 630 N N . THR A 1 82 ? -10.260 3.412 11.419 1.00 95.00 82 THR A N 1
ATOM 631 C CA . THR A 1 82 ? -10.667 4.650 12.101 1.00 95.00 82 THR A CA 1
ATOM 632 C C . THR A 1 82 ? -12.118 5.005 11.780 1.00 95.00 82 THR A C 1
ATOM 634 O O . THR A 1 82 ? -12.883 5.306 12.691 1.00 95.00 82 THR A O 1
ATOM 637 N N . GLY A 1 83 ? -12.534 4.929 10.511 1.00 94.62 83 GLY A N 1
ATOM 638 C CA . GLY A 1 83 ? -13.921 5.192 10.117 1.00 94.62 83 GLY A CA 1
ATOM 639 C C . GLY A 1 83 ? -14.925 4.236 10.769 1.00 94.62 83 GLY A C 1
ATOM 640 O O . GLY A 1 83 ? -15.954 4.676 11.285 1.00 94.62 83 GLY A O 1
ATOM 641 N N . LEU A 1 84 ? -14.614 2.937 10.801 1.00 94.81 84 LEU A N 1
ATOM 642 C CA . LEU A 1 84 ? -15.453 1.931 11.459 1.00 94.81 84 LEU A CA 1
ATOM 643 C C . LEU A 1 84 ? -15.531 2.156 12.973 1.00 94.81 84 LEU A C 1
ATOM 645 O O . LEU A 1 84 ? -16.621 2.103 13.543 1.00 94.81 84 LEU A O 1
ATOM 649 N N . LEU A 1 85 ? -14.397 2.449 13.613 1.00 95.19 85 LEU A N 1
ATOM 650 C CA . LEU A 1 85 ? -14.322 2.750 15.042 1.00 95.19 85 LEU A CA 1
ATOM 651 C C . LEU A 1 85 ? -15.171 3.975 15.387 1.00 95.19 85 LEU A C 1
ATOM 653 O O . LEU A 1 85 ? -15.998 3.894 16.294 1.00 95.19 85 LEU A O 1
ATOM 657 N N . LYS A 1 86 ? -15.054 5.060 14.607 1.00 94.69 86 LYS A N 1
ATOM 658 C CA . LYS A 1 86 ? -15.880 6.259 14.806 1.00 94.69 86 LYS A CA 1
ATOM 659 C C . LYS A 1 86 ? -17.366 6.002 14.588 1.00 94.69 86 LYS A C 1
ATOM 661 O O . LYS A 1 86 ? -18.203 6.542 15.304 1.00 94.69 86 LYS A O 1
ATOM 666 N N . THR A 1 87 ? -17.697 5.134 13.635 1.00 95.31 87 THR A N 1
ATOM 667 C CA . THR A 1 87 ? -19.087 4.752 13.351 1.00 95.31 87 THR A CA 1
ATOM 668 C C . THR A 1 87 ? -19.707 3.946 14.495 1.00 95.31 87 THR A C 1
ATOM 670 O O . THR A 1 87 ? -20.877 4.144 14.809 1.00 95.31 87 THR A O 1
ATOM 673 N N . ARG A 1 88 ? -18.947 3.035 15.117 1.00 93.94 88 ARG A N 1
ATOM 674 C CA . ARG A 1 88 ? -19.461 2.145 16.172 1.00 93.94 88 ARG A CA 1
ATOM 675 C C . ARG A 1 88 ? -19.422 2.777 17.564 1.00 93.94 88 ARG A C 1
ATOM 677 O O . ARG A 1 88 ? -20.355 2.572 18.333 1.00 93.94 88 ARG A O 1
ATOM 684 N N . PHE A 1 89 ? -18.361 3.514 17.884 1.00 93.31 89 PHE A N 1
ATOM 685 C CA . PHE A 1 89 ? -18.077 3.985 19.244 1.00 93.31 89 PHE A CA 1
ATOM 686 C C . PHE A 1 89 ? -18.117 5.515 19.401 1.00 93.31 89 PHE A C 1
ATOM 688 O O . PHE A 1 89 ? -18.061 6.004 20.526 1.00 93.31 89 PHE A O 1
ATOM 695 N N . GLY A 1 90 ? -18.272 6.277 18.312 1.00 91.31 90 GLY A N 1
ATOM 696 C CA . GLY A 1 90 ? -18.226 7.742 18.338 1.00 91.31 90 GLY A CA 1
ATOM 697 C C . GLY A 1 90 ? -16.799 8.288 18.241 1.00 91.31 90 GLY A C 1
ATOM 698 O O . GLY A 1 90 ? -15.901 7.612 17.752 1.00 91.31 90 GLY A O 1
ATOM 699 N N . GLU A 1 91 ? -16.571 9.534 18.660 1.00 91.69 91 GLU A N 1
ATOM 700 C CA . GLU A 1 91 ? -15.231 10.129 18.561 1.00 91.69 91 GLU A CA 1
ATOM 701 C C . GLU A 1 91 ? -14.183 9.327 19.338 1.00 91.69 91 GLU A C 1
ATOM 703 O O . GLU A 1 91 ? -14.403 8.911 20.476 1.00 91.69 91 GLU A O 1
ATOM 708 N N . LEU A 1 92 ? -13.034 9.123 18.697 1.00 90.31 92 LEU A N 1
ATOM 709 C CA . LEU A 1 92 ? -11.942 8.329 19.240 1.00 90.31 92 LEU A CA 1
ATOM 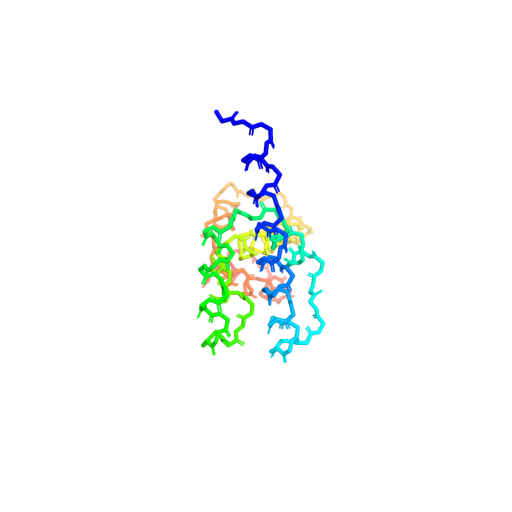710 C C . LEU A 1 92 ? -11.043 9.198 20.122 1.00 90.31 92 LEU A C 1
ATOM 712 O O . LEU A 1 92 ? -10.550 10.226 19.652 1.00 90.31 92 LEU A O 1
ATOM 716 N N . PRO A 1 93 ? -10.763 8.777 21.366 1.00 92.62 93 PRO A N 1
ATOM 717 C CA . PRO A 1 93 ? -9.679 9.351 22.148 1.00 92.62 93 PRO A CA 1
ATOM 718 C C . PRO A 1 93 ? -8.337 9.278 21.404 1.00 92.62 93 PRO A C 1
ATOM 720 O O . PRO A 1 93 ? -8.067 8.337 20.648 1.00 92.62 93 PRO A O 1
ATOM 723 N N . ILE A 1 94 ? -7.480 10.274 21.639 1.00 89.25 94 ILE A N 1
ATOM 724 C CA . ILE A 1 94 ? -6.208 10.450 20.921 1.00 89.25 94 ILE A CA 1
ATOM 725 C C . ILE A 1 94 ? -5.256 9.258 21.092 1.00 89.25 94 ILE A C 1
ATOM 727 O O . ILE A 1 94 ? -4.472 8.956 20.187 1.00 89.25 94 ILE A O 1
ATOM 731 N N . GLU A 1 95 ? -5.333 8.553 22.221 1.00 92.38 95 GLU A N 1
ATOM 732 C CA . GLU A 1 95 ? -4.568 7.336 22.469 1.00 92.38 95 GLU A CA 1
ATOM 733 C C . GLU A 1 95 ? -4.892 6.239 21.444 1.00 92.38 95 GLU A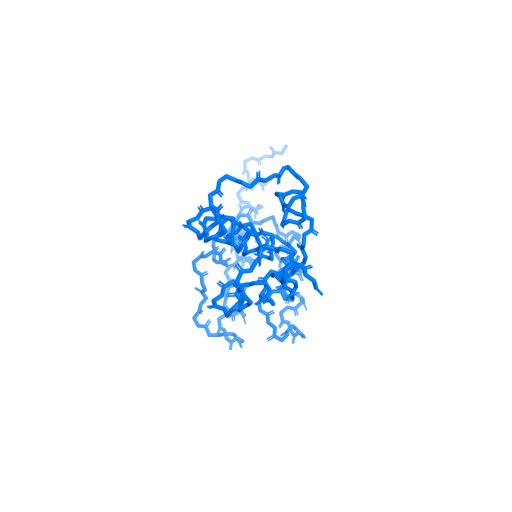 C 1
ATOM 735 O O . GLU A 1 95 ? -3.976 5.681 20.839 1.00 92.38 95 GLU A O 1
ATOM 740 N N . PHE A 1 96 ? -6.173 5.995 21.157 1.00 92.62 96 PHE A N 1
ATOM 741 C CA . PHE A 1 96 ? -6.599 4.966 20.208 1.00 92.62 96 PHE A CA 1
ATOM 742 C C . PHE A 1 96 ? -6.324 5.382 18.764 1.00 92.62 96 PHE A C 1
ATOM 744 O O . PHE A 1 96 ? -5.916 4.550 17.954 1.00 92.62 96 PHE A O 1
ATOM 751 N N . GLU A 1 97 ? -6.468 6.670 18.432 1.00 90.12 97 GLU A N 1
ATOM 752 C CA . GLU A 1 97 ? -6.054 7.171 17.115 1.00 90.12 97 GLU A CA 1
ATOM 753 C C . GLU A 1 97 ? -4.554 6.937 16.887 1.00 90.12 97 GLU A C 1
ATOM 755 O O . GLU A 1 97 ? -4.157 6.425 15.838 1.00 90.12 97 GLU A O 1
ATOM 760 N N . SER A 1 98 ? -3.726 7.225 17.895 1.00 87.25 98 SER A N 1
ATOM 761 C CA . SER A 1 98 ? -2.277 7.010 17.837 1.00 87.25 98 SER A CA 1
ATOM 762 C C . SER A 1 98 ? -1.917 5.529 17.703 1.00 87.25 98 SER A C 1
ATOM 764 O O . SER A 1 98 ? -1.026 5.187 16.924 1.00 87.25 98 SER A O 1
ATOM 766 N N . MET A 1 99 ? -2.634 4.640 18.399 1.00 89.44 99 MET A N 1
ATOM 767 C CA . MET A 1 99 ? -2.452 3.190 18.270 1.00 89.44 99 MET A CA 1
ATOM 768 C C . MET A 1 99 ?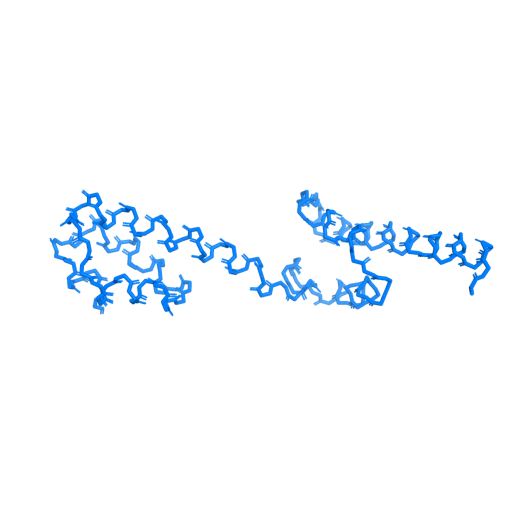 -2.745 2.703 16.850 1.00 89.44 99 MET A C 1
ATOM 770 O O . MET A 1 99 ? -1.956 1.942 16.299 1.00 89.44 99 MET A O 1
ATOM 774 N N . VAL A 1 100 ? -3.825 3.179 16.221 1.00 90.88 100 VAL A N 1
ATOM 775 C CA . VAL A 1 100 ? -4.133 2.835 14.822 1.00 90.88 100 VAL A CA 1
ATOM 776 C C . VAL A 1 100 ? -3.039 3.335 13.881 1.00 90.88 100 VAL A C 1
ATOM 778 O O . VAL A 1 100 ? -2.613 2.593 12.997 1.00 90.88 100 VAL A O 1
ATOM 781 N N . GLN A 1 101 ? -2.534 4.558 14.072 1.00 87.75 101 GLN A N 1
ATOM 782 C CA . GLN A 1 101 ? -1.460 5.081 13.219 1.00 87.75 101 GLN A CA 1
ATOM 783 C C . GLN A 1 101 ? -0.145 4.306 13.367 1.00 87.75 101 GLN A C 1
ATOM 785 O O . GLN A 1 101 ? 0.566 4.127 12.380 1.00 87.75 101 GLN A O 1
ATOM 790 N N . ALA A 1 102 ? 0.169 3.819 14.567 1.00 83.50 102 ALA A N 1
ATOM 791 C CA . ALA A 1 102 ? 1.389 3.059 14.833 1.00 83.50 102 ALA A CA 1
ATOM 792 C C . ALA A 1 102 ? 1.290 1.567 14.467 1.00 83.50 102 ALA A C 1
ATOM 794 O O . ALA A 1 102 ? 2.316 0.891 14.423 1.00 83.50 102 ALA A O 1
ATOM 795 N N . ALA A 1 103 ? 0.085 1.056 14.213 1.00 81.44 103 ALA A N 1
ATOM 796 C CA . ALA A 1 103 ? -0.150 -0.368 14.021 1.00 81.44 103 ALA A CA 1
ATOM 797 C C . ALA A 1 103 ? 0.433 -0.924 12.716 1.00 81.44 103 ALA A C 1
ATOM 799 O O . ALA A 1 103 ? 0.469 -0.241 11.679 1.00 81.44 103 ALA A O 1
ATOM 800 N N . ASP A 1 104 ? 0.840 -2.192 12.786 1.00 79.25 104 ASP A N 1
ATOM 801 C CA . ASP A 1 104 ? 1.203 -3.015 11.635 1.00 79.25 104 ASP A CA 1
ATOM 802 C C . ASP A 1 104 ? -0.029 -3.648 10.952 1.00 79.25 104 ASP A C 1
ATOM 804 O O . ASP A 1 104 ? -1.178 -3.487 11.377 1.00 79.25 104 ASP A O 1
ATOM 808 N N . SER A 1 105 ? 0.194 -4.349 9.838 1.00 77.31 105 SER A N 1
ATOM 809 C CA . SER A 1 105 ? -0.882 -4.942 9.038 1.00 77.31 105 SER A CA 1
ATOM 810 C C . SER A 1 105 ? -1.652 -6.049 9.770 1.00 77.31 105 SER A C 1
ATOM 812 O O . SER A 1 105 ? -2.866 -6.177 9.574 1.00 77.31 105 SER A O 1
ATOM 814 N N . ASP A 1 106 ? -0.990 -6.822 10.632 1.00 80.88 106 ASP A N 1
ATOM 815 C CA . ASP A 1 106 ? -1.606 -7.919 11.376 1.00 80.88 106 ASP A CA 1
ATOM 816 C C . ASP A 1 106 ? -2.497 -7.385 12.500 1.00 80.88 106 ASP A C 1
ATOM 818 O O . ASP A 1 106 ? -3.634 -7.849 12.664 1.00 80.88 106 ASP A O 1
ATOM 822 N N . GLN A 1 107 ? -2.032 -6.355 13.210 1.00 86.06 107 GLN A N 1
ATOM 823 C CA . GLN A 1 107 ? -2.803 -5.640 14.225 1.00 86.06 107 GLN A CA 1
ATOM 824 C C . GLN A 1 107 ? -4.064 -5.008 13.625 1.00 86.06 107 GLN A C 1
ATOM 826 O O . GLN A 1 107 ? -5.172 -5.269 14.101 1.00 86.06 107 GLN A O 1
ATOM 831 N N . LEU A 1 108 ? -3.936 -4.265 12.518 1.00 89.56 108 LEU A N 1
ATOM 832 C CA . LEU A 1 108 ? -5.083 -3.640 11.844 1.00 89.56 108 LEU A CA 1
ATOM 833 C C . LEU A 1 108 ? -6.121 -4.677 11.393 1.00 89.56 108 LEU A C 1
ATOM 835 O O . LEU A 1 108 ? -7.328 -4.469 11.542 1.00 89.56 108 LEU A O 1
ATOM 839 N N . ARG A 1 109 ? -5.667 -5.826 10.877 1.00 86.81 109 ARG A N 1
ATOM 840 C CA . ARG A 1 109 ? -6.555 -6.907 10.431 1.00 86.81 109 ARG A CA 1
ATOM 841 C C . ARG A 1 109 ? -7.231 -7.618 11.607 1.00 86.81 109 ARG A C 1
ATOM 843 O O . ARG A 1 109 ? -8.383 -8.036 11.485 1.00 86.81 109 ARG A O 1
ATOM 850 N N . MET A 1 110 ? -6.539 -7.770 12.736 1.00 90.62 110 MET A N 1
ATOM 851 C CA . MET A 1 110 ? -7.107 -8.322 13.967 1.00 90.62 110 MET A CA 1
ATOM 852 C C . MET A 1 110 ? -8.209 -7.420 14.520 1.00 90.62 110 MET A C 1
ATOM 854 O O . MET A 1 110 ? -9.331 -7.888 14.732 1.00 90.62 110 MET A O 1
ATOM 858 N N . TRP A 1 111 ? -7.921 -6.131 14.678 1.00 96.06 111 TRP A N 1
ATOM 859 C CA . TRP A 1 111 ? -8.879 -5.149 15.178 1.00 96.06 111 TRP A CA 1
ATOM 860 C C . TRP A 1 111 ? -10.073 -4.984 14.236 1.00 96.06 111 TRP A C 1
ATOM 862 O O . TRP A 1 111 ? -11.210 -4.922 14.695 1.00 96.06 111 TRP A O 1
ATOM 872 N N . GLY A 1 112 ? -9.855 -5.046 12.918 1.00 92.25 112 GLY A N 1
ATOM 873 C CA . GLY A 1 112 ? -10.931 -5.047 11.922 1.00 92.25 112 GLY A CA 1
ATOM 874 C C . GLY A 1 112 ? -11.891 -6.241 12.019 1.00 92.25 112 GLY A C 1
ATOM 875 O O . GLY A 1 112 ? -13.037 -6.132 11.593 1.00 92.25 112 GLY A O 1
ATOM 876 N N . ARG A 1 113 ? -11.472 -7.372 12.602 1.00 92.81 113 ARG A N 1
ATOM 877 C CA . ARG A 1 113 ? -12.386 -8.482 12.930 1.00 92.81 113 ARG A CA 1
ATOM 878 C C . ARG A 1 113 ? -13.076 -8.258 14.269 1.00 92.81 113 ARG A C 1
ATOM 880 O O . ARG A 1 113 ? -14.288 -8.425 14.360 1.00 92.81 113 ARG A O 1
ATOM 887 N N . ARG A 1 114 ? -12.315 -7.852 15.286 1.00 94.62 114 ARG A N 1
ATOM 888 C CA . ARG A 1 114 ? -12.837 -7.631 16.639 1.00 94.62 114 ARG A CA 1
ATOM 889 C C . ARG A 1 114 ? -13.861 -6.516 16.706 1.00 94.62 114 ARG A C 1
ATOM 891 O O . ARG A 1 114 ? -14.848 -6.651 17.406 1.00 94.62 114 ARG A O 1
ATOM 898 N N . ILE A 1 115 ? -13.719 -5.463 15.911 1.00 94.44 115 ILE A N 1
ATOM 899 C CA . ILE A 1 115 ? -14.726 -4.399 15.848 1.00 94.44 115 ILE A CA 1
ATOM 900 C C . ILE A 1 115 ? -16.112 -4.900 15.431 1.00 94.44 115 ILE A C 1
ATOM 902 O O . ILE A 1 115 ? -17.105 -4.225 15.683 1.00 94.44 115 ILE A O 1
ATOM 906 N N . LEU A 1 116 ? -16.208 -6.062 14.779 1.00 90.06 116 LEU A N 1
ATOM 907 C CA . LEU A 1 116 ? -17.485 -6.663 14.409 1.00 90.06 116 LEU A CA 1
ATOM 908 C C . LEU A 1 116 ? -18.105 -7.430 15.586 1.00 90.06 116 LEU A C 1
ATOM 910 O O . LEU A 1 116 ? -19.331 -7.447 15.703 1.00 90.06 116 LEU A O 1
ATOM 914 N N . THR A 1 117 ? -17.285 -8.006 16.469 1.00 92.56 117 THR A N 1
ATOM 915 C CA . THR A 1 117 ? -17.709 -8.902 17.558 1.00 92.56 117 THR A CA 1
ATOM 916 C C . THR A 1 117 ? -17.730 -8.236 18.931 1.00 92.56 117 THR A C 1
ATOM 918 O O . THR A 1 117 ? -18.696 -8.412 19.668 1.00 92.56 117 THR A O 1
ATOM 921 N N . GLU A 1 118 ? -16.711 -7.450 19.264 1.00 95.25 118 GLU A N 1
ATOM 922 C CA . GLU A 1 118 ? -16.485 -6.900 20.601 1.00 95.25 118 GLU A CA 1
ATOM 923 C C . GLU A 1 118 ? -17.373 -5.692 20.903 1.00 95.25 118 GLU A C 1
ATOM 925 O O . GLU A 1 118 ? -17.638 -4.834 20.054 1.00 95.25 118 GLU A O 1
ATOM 930 N N . SER A 1 119 ? -17.855 -5.610 22.140 1.00 91.06 119 SER A N 1
ATOM 931 C CA . SER A 1 119 ? -18.784 -4.568 22.587 1.00 91.06 119 SER A CA 1
ATOM 932 C C . SER A 1 119 ? -18.113 -3.283 23.065 1.00 91.06 119 SER A C 1
ATOM 934 O O . SER A 1 119 ? -18.790 -2.258 23.123 1.00 91.06 119 SER A O 1
ATOM 936 N N . THR A 1 120 ? -16.823 -3.319 23.403 1.00 93.06 120 THR A N 1
ATOM 937 C CA . THR A 1 120 ? -16.077 -2.161 23.916 1.00 93.06 120 THR A CA 1
ATOM 938 C C . THR A 1 120 ? -14.877 -1.853 23.031 1.00 93.06 120 THR A C 1
ATOM 940 O O . THR A 1 120 ? -14.404 -2.718 22.293 1.00 93.06 120 THR A O 1
ATOM 943 N N . ILE A 1 121 ? -14.398 -0.609 23.079 1.00 92.38 121 ILE A N 1
ATOM 944 C CA . ILE A 1 121 ? -13.215 -0.216 22.314 1.00 92.38 121 ILE A CA 1
ATOM 945 C C . ILE A 1 121 ? -11.956 -0.866 22.898 1.00 92.38 121 ILE A C 1
ATOM 947 O O . ILE A 1 121 ? -11.105 -1.330 22.147 1.00 92.38 121 ILE A O 1
ATOM 951 N N . GLU A 1 122 ? -11.869 -0.992 24.218 1.00 93.25 122 GLU A N 1
ATOM 952 C CA . GLU A 1 122 ? -10.756 -1.633 24.913 1.00 93.25 122 GLU A CA 1
ATOM 953 C C . GLU A 1 122 ? -10.586 -3.093 24.473 1.00 93.25 122 GLU A C 1
ATOM 955 O O . GLU A 1 122 ? -9.473 -3.506 24.151 1.00 93.25 122 GLU A O 1
ATOM 960 N N . ASP A 1 123 ? -11.685 -3.845 24.359 1.00 93.44 123 ASP A N 1
ATOM 961 C CA . ASP A 1 123 ? -11.660 -5.243 23.907 1.00 93.44 123 ASP A CA 1
ATOM 962 C C . ASP A 1 123 ? -11.226 -5.375 22.438 1.00 93.44 123 ASP A C 1
ATOM 964 O O . ASP A 1 123 ? -10.595 -6.362 22.048 1.00 93.44 123 ASP A O 1
ATOM 968 N N . VAL A 1 124 ? -11.518 -4.368 21.602 1.00 93.50 124 VAL A N 1
ATOM 969 C CA . VAL A 1 124 ? -11.033 -4.344 20.215 1.00 93.50 124 VAL A CA 1
ATOM 970 C C . VAL A 1 124 ? -9.508 -4.260 20.193 1.00 93.50 124 VAL A C 1
ATOM 972 O O . VAL A 1 124 ? -8.887 -5.042 19.470 1.00 93.50 124 VAL A O 1
ATOM 975 N N . PHE A 1 125 ? -8.926 -3.361 20.992 1.00 91.88 125 PHE A N 1
ATOM 976 C CA . PHE A 1 125 ? -7.490 -3.050 21.014 1.00 91.88 125 PHE A CA 1
ATOM 977 C C . PHE A 1 125 ? -6.626 -3.956 21.910 1.00 91.88 125 PHE A C 1
ATOM 979 O O . PHE A 1 125 ? -5.402 -3.808 21.879 1.00 91.88 125 PHE A O 1
ATOM 986 N N . ALA A 1 126 ? -7.237 -4.863 22.683 1.00 89.06 126 ALA A N 1
ATOM 987 C CA . ALA A 1 126 ? -6.554 -5.875 23.505 1.00 89.06 126 ALA A CA 1
ATOM 988 C C . ALA A 1 126 ? -5.719 -6.883 22.683 1.00 89.06 126 ALA A C 1
ATOM 990 O O . ALA A 1 126 ? -5.263 -7.907 23.230 1.00 89.06 126 ALA A O 1
#

Foldseek 3Di:
DDPVVVVVLVVLLVVLLVVLVVLCCVQPNDDDPVLSVPSSPDHSVLSVQLSVQSVPDPDSCRSNVPPVVQVVVLVVLLVVLCVLCCVQPNDDDPVVNVCSVPDHPVLSVQLVVCSVPPDDPVSSND